Protein AF-A0A9D4GUF9-F1 (afdb_monomer_lite)

Sequence (66 aa):
MLKTYNTRAGDGTVTYGEFVHGWMTLTSQTQAFADALFHMADLNDDKVVDQKDYDMIYTKFDLNRM

Structure (mmCIF, N/CA/C/O backbone):
data_AF-A0A9D4GUF9-F1
#
_entry.id   AF-A0A9D4GUF9-F1
#
loop_
_atom_site.group_PDB
_atom_site.id
_atom_site.type_symbol
_atom_site.label_atom_id
_atom_site.label_alt_id
_atom_site.label_comp_id
_atom_site.label_asym_id
_atom_site.label_entity_id
_atom_site.label_seq_id
_atom_site.pdbx_PDB_ins_code
_atom_site.Cartn_x
_atom_site.Cartn_y
_atom_site.Cartn_z
_atom_site.occupancy
_atom_site.B_iso_or_equiv
_atom_site.auth_seq_id
_atom_site.auth_comp_id
_atom_site.auth_asym_id
_atom_site.auth_atom_id
_atom_site.pdbx_PDB_model_num
ATOM 1 N N . MET A 1 1 ? 22.553 0.486 18.236 1.00 35.66 1 MET A N 1
ATOM 2 C CA . MET A 1 1 ? 21.539 1.503 18.585 1.00 35.66 1 MET A CA 1
ATOM 3 C C . MET A 1 1 ? 20.329 1.272 17.702 1.00 35.66 1 MET A C 1
ATOM 5 O O . MET A 1 1 ? 20.438 1.455 16.496 1.00 35.66 1 MET A O 1
ATOM 9 N N . LEU A 1 2 ? 19.216 0.813 18.270 1.00 34.66 2 LEU A N 1
ATOM 10 C CA . LEU A 1 2 ? 17.943 0.764 17.555 1.00 34.66 2 LEU A CA 1
ATOM 11 C C . LEU A 1 2 ? 17.470 2.213 17.405 1.00 34.66 2 LEU A C 1
ATOM 13 O O . LEU A 1 2 ? 17.127 2.853 18.395 1.00 34.66 2 LEU A O 1
ATOM 17 N N . LYS A 1 3 ? 17.549 2.760 16.188 1.00 41.09 3 LYS A N 1
ATOM 18 C CA . LYS A 1 3 ? 16.890 4.025 15.866 1.00 41.09 3 LYS A CA 1
ATOM 19 C C . LYS A 1 3 ? 15.397 3.783 16.041 1.00 41.09 3 LYS A C 1
ATOM 21 O O . LYS A 1 3 ? 14.814 2.986 15.315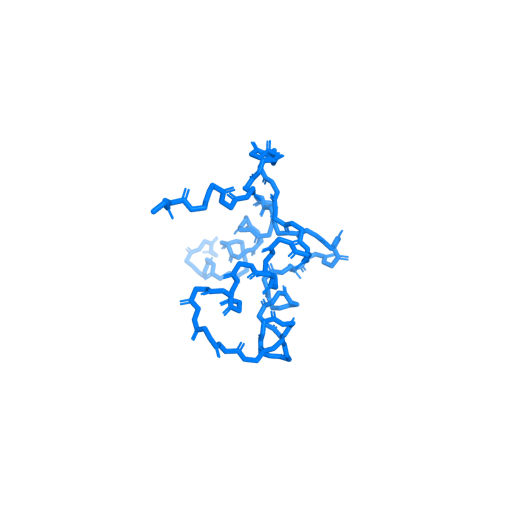 1.00 41.09 3 LYS A O 1
ATOM 26 N N . THR A 1 4 ? 14.803 4.422 17.037 1.00 43.44 4 THR A N 1
ATOM 27 C CA . THR A 1 4 ? 13.357 4.453 17.233 1.00 43.44 4 THR A CA 1
ATOM 28 C C . THR A 1 4 ? 12.765 5.241 16.065 1.00 43.44 4 THR A C 1
ATOM 30 O O . THR A 1 4 ? 12.678 6.465 16.118 1.00 43.44 4 THR A O 1
ATOM 33 N N . TYR A 1 5 ? 12.466 4.555 14.961 1.00 47.44 5 TYR A N 1
ATOM 34 C CA . TYR A 1 5 ? 11.773 5.148 13.825 1.00 47.44 5 TYR A CA 1
ATOM 35 C C . TYR A 1 5 ? 10.357 5.494 14.279 1.00 47.44 5 TYR A C 1
ATOM 37 O O . TYR A 1 5 ? 9.650 4.680 14.870 1.00 47.44 5 TYR A O 1
ATOM 45 N N . ASN A 1 6 ? 10.005 6.758 14.107 1.00 48.53 6 ASN A N 1
ATOM 46 C CA . ASN A 1 6 ? 8.783 7.339 14.614 1.00 48.53 6 ASN A CA 1
ATOM 47 C C . ASN A 1 6 ? 7.576 6.794 13.834 1.00 48.53 6 ASN A C 1
ATOM 49 O O . ASN A 1 6 ? 7.298 7.270 12.744 1.00 48.53 6 ASN A O 1
ATOM 53 N N . THR A 1 7 ? 6.861 5.824 14.398 1.00 50.09 7 THR A N 1
ATOM 54 C CA . THR A 1 7 ? 5.498 5.437 13.988 1.00 50.09 7 THR A CA 1
ATOM 55 C C . THR A 1 7 ? 4.413 6.265 14.703 1.00 50.09 7 THR A C 1
ATOM 57 O O . THR A 1 7 ? 3.260 5.849 14.775 1.00 50.09 7 THR A O 1
ATOM 60 N N . ARG A 1 8 ? 4.749 7.392 15.353 1.00 53.56 8 ARG A N 1
ATOM 61 C CA . ARG A 1 8 ? 3.883 7.976 16.394 1.00 53.56 8 ARG A CA 1
ATOM 62 C C . ARG A 1 8 ? 2.856 8.978 15.877 1.00 53.56 8 ARG A C 1
ATOM 64 O O . ARG A 1 8 ? 2.938 10.163 16.195 1.00 53.56 8 ARG A O 1
ATOM 71 N N . ALA A 1 9 ? 1.799 8.457 15.284 1.00 61.41 9 ALA A N 1
ATOM 72 C CA . ALA A 1 9 ? 0.491 8.860 15.781 1.00 61.41 9 ALA A CA 1
ATOM 73 C C . ALA A 1 9 ? -0.260 7.677 16.395 1.00 61.41 9 ALA A C 1
ATOM 75 O O . ALA A 1 9 ? -0.953 7.881 17.387 1.00 61.41 9 ALA A O 1
ATOM 76 N N . GLY A 1 10 ? -0.073 6.440 15.897 1.00 66.38 10 GLY A N 1
ATOM 77 C CA . GLY A 1 10 ? -0.889 5.309 16.363 1.00 66.38 10 GLY A CA 1
ATOM 78 C C . GLY A 1 10 ? -2.379 5.671 16.364 1.00 66.38 10 GLY A C 1
ATOM 79 O O . GLY A 1 10 ? -3.123 5.226 17.233 1.00 66.38 10 GLY A O 1
ATOM 80 N N . ASP A 1 11 ? -2.771 6.555 15.446 1.00 83.69 11 ASP A N 1
ATOM 81 C CA . ASP A 1 11 ? -4.059 7.243 15.401 1.00 83.69 11 ASP A CA 1
ATOM 82 C C . ASP A 1 11 ? -5.094 6.451 14.599 1.00 83.69 11 ASP A C 1
ATOM 84 O O . ASP A 1 11 ? -6.207 6.917 14.374 1.00 83.69 11 ASP A O 1
ATOM 88 N N . GLY A 1 12 ? -4.733 5.224 14.214 1.00 87.31 12 GLY A N 1
ATOM 89 C CA . GLY A 1 12 ? -5.567 4.333 13.422 1.00 87.31 12 GLY A CA 1
ATOM 90 C C . GLY A 1 12 ? -5.521 4.618 11.924 1.00 87.31 12 GLY A C 1
ATOM 91 O O . GLY A 1 12 ? -6.277 3.982 11.194 1.00 87.31 12 GLY A O 1
ATOM 92 N N . THR A 1 13 ? -4.647 5.518 11.462 1.00 90.81 13 THR A N 1
ATOM 93 C CA . THR A 1 13 ? -4.478 5.839 10.040 1.00 90.81 13 THR A CA 1
ATOM 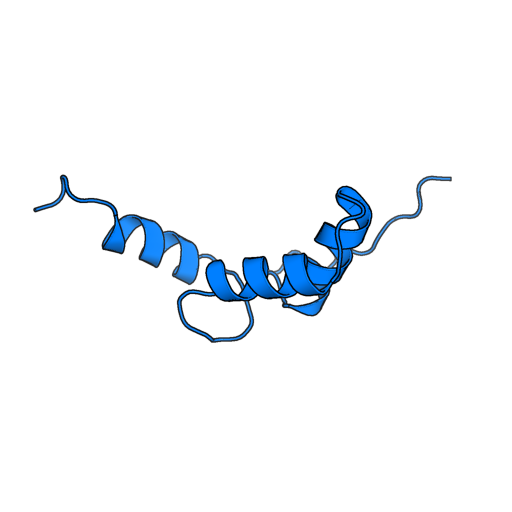94 C C . THR A 1 13 ? -3.035 5.635 9.586 1.00 90.81 13 THR A C 1
ATOM 96 O O . THR A 1 13 ? -2.103 5.653 10.392 1.00 90.81 13 THR A O 1
ATOM 99 N N . VAL A 1 14 ? -2.845 5.403 8.288 1.00 93.06 14 VAL A N 1
ATOM 100 C CA . VAL A 1 14 ? -1.526 5.412 7.647 1.00 93.06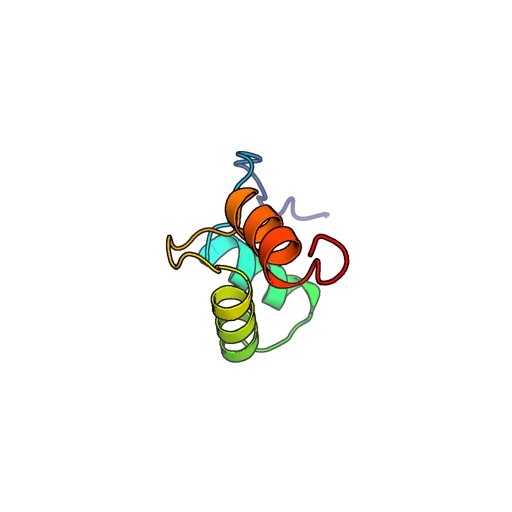 14 VAL A CA 1
ATOM 101 C C . VAL A 1 14 ? -1.541 6.455 6.542 1.00 93.06 14 VAL A C 1
ATOM 103 O O . VAL A 1 14 ? -2.164 6.267 5.498 1.00 93.06 14 VAL A O 1
ATOM 106 N N . THR A 1 15 ? -0.840 7.561 6.754 1.00 94.00 15 THR A N 1
ATOM 107 C CA . THR A 1 15 ? -0.677 8.597 5.731 1.00 94.00 15 THR A CA 1
ATOM 108 C C . THR A 1 15 ? 0.259 8.134 4.611 1.00 94.00 15 THR A C 1
ATOM 110 O O . THR A 1 15 ? 1.121 7.271 4.807 1.00 94.00 15 THR A O 1
ATOM 113 N N . TYR A 1 16 ? 0.167 8.776 3.443 1.00 94.44 16 TYR A N 1
ATOM 114 C CA . TYR A 1 16 ? 1.098 8.552 2.326 1.00 94.44 16 TYR A CA 1
ATOM 115 C C . TYR A 1 16 ? 2.573 8.594 2.759 1.00 94.44 16 TYR A C 1
ATOM 117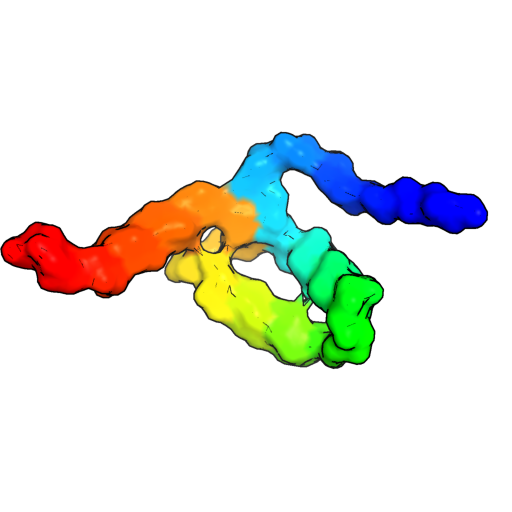 O O . TYR A 1 16 ? 3.363 7.716 2.412 1.00 94.44 16 TYR A O 1
ATOM 125 N N . GLY A 1 17 ? 2.950 9.606 3.548 1.00 93.00 17 GLY A N 1
ATOM 126 C CA . GLY A 1 17 ? 4.332 9.786 3.992 1.00 93.00 17 GLY A CA 1
ATOM 127 C C . GLY A 1 17 ? 4.818 8.649 4.889 1.00 93.00 17 GLY A C 1
ATOM 128 O O . GLY A 1 17 ? 5.948 8.185 4.733 1.00 93.00 17 GLY A O 1
ATOM 129 N N . GLU A 1 18 ? 3.962 8.170 5.793 1.00 91.81 18 GLU A N 1
ATOM 130 C CA . GLU A 1 18 ? 4.266 7.034 6.667 1.00 91.81 18 GLU A CA 1
ATOM 131 C C . GLU A 1 18 ? 4.409 5.738 5.872 1.00 91.81 18 GLU A C 1
ATOM 133 O O . GLU A 1 18 ? 5.388 5.011 6.063 1.00 91.81 18 GLU A O 1
ATOM 138 N N . PHE A 1 19 ? 3.482 5.479 4.944 1.00 94.69 19 PHE A N 1
ATOM 139 C CA . PHE A 1 19 ? 3.517 4.289 4.101 1.00 94.69 19 PHE A CA 1
ATOM 140 C C . PHE A 1 19 ? 4.776 4.255 3.233 1.00 94.69 19 PHE A C 1
ATOM 142 O O . PHE A 1 19 ? 5.544 3.295 3.299 1.00 94.69 19 PHE A O 1
ATOM 149 N N . VAL A 1 20 ? 5.024 5.310 2.449 1.00 95.31 20 VAL A N 1
ATOM 150 C CA . VAL A 1 20 ? 6.145 5.362 1.499 1.00 95.31 20 VAL A CA 1
ATOM 151 C C . VAL A 1 20 ? 7.480 5.252 2.226 1.00 95.31 20 VAL A C 1
ATOM 153 O O . VAL A 1 20 ? 8.333 4.445 1.849 1.00 95.31 20 VAL A O 1
ATOM 156 N N . HIS A 1 21 ? 7.649 6.005 3.315 1.00 93.19 21 HIS A N 1
ATOM 157 C CA . HIS A 1 21 ? 8.867 5.939 4.113 1.00 93.19 21 HIS A CA 1
ATOM 158 C C . HIS A 1 21 ? 9.076 4.550 4.732 1.00 93.19 21 HIS A C 1
ATOM 160 O O . HIS A 1 21 ? 10.177 3.992 4.643 1.00 93.19 21 HIS A O 1
ATOM 166 N N . GLY A 1 22 ? 8.031 3.980 5.340 1.00 92.75 22 GLY A N 1
ATOM 167 C CA . GLY A 1 22 ? 8.080 2.659 5.959 1.00 92.75 22 GLY A CA 1
ATOM 168 C C . GLY A 1 22 ? 8.393 1.563 4.944 1.00 92.75 22 GLY A C 1
ATOM 169 O O . GLY A 1 22 ? 9.304 0.763 5.162 1.00 92.75 22 GLY A O 1
ATOM 170 N N . TRP A 1 23 ? 7.709 1.570 3.801 1.00 94.25 23 TRP A N 1
ATOM 171 C CA . TRP A 1 23 ? 7.882 0.581 2.742 1.00 94.25 23 TRP A CA 1
ATOM 172 C C . TRP A 1 23 ? 9.306 0.575 2.191 1.00 94.25 23 TRP A C 1
ATOM 174 O O . TRP A 1 23 ? 9.955 -0.473 2.157 1.00 94.25 23 TRP A O 1
ATOM 184 N N . MET A 1 24 ? 9.824 1.746 1.810 1.00 96.75 24 MET A N 1
ATOM 185 C CA . MET A 1 24 ? 11.189 1.876 1.296 1.00 96.75 24 MET A CA 1
ATOM 186 C C . MET A 1 24 ? 12.225 1.440 2.337 1.00 96.75 24 MET A C 1
ATOM 188 O O . MET A 1 24 ? 13.181 0.744 2.001 1.00 96.75 24 MET A O 1
ATOM 192 N N . THR A 1 25 ? 12.019 1.798 3.608 1.00 95.31 25 THR A N 1
ATOM 193 C CA . THR A 1 25 ? 12.936 1.433 4.699 1.00 95.31 25 THR A CA 1
ATOM 194 C C . THR A 1 25 ? 12.967 -0.075 4.944 1.00 95.31 25 THR A C 1
ATOM 196 O O . THR A 1 25 ? 14.036 -0.637 5.175 1.00 95.31 25 THR A O 1
ATOM 199 N N . LEU A 1 26 ? 11.810 -0.739 4.896 1.00 95.31 26 LEU A N 1
ATOM 200 C CA . LEU A 1 26 ? 11.690 -2.164 5.210 1.00 95.31 26 LEU A CA 1
ATOM 201 C C . LEU A 1 26 ? 12.082 -3.075 4.043 1.00 95.31 26 LEU A C 1
ATOM 203 O O . LEU A 1 26 ? 12.626 -4.153 4.265 1.00 95.31 26 LEU A O 1
ATOM 207 N N . THR A 1 27 ? 11.806 -2.658 2.808 1.00 96.25 27 THR A N 1
ATOM 208 C CA . THR A 1 27 ? 11.933 -3.524 1.623 1.00 96.25 27 THR A CA 1
ATOM 209 C C . THR A 1 27 ? 13.085 -3.134 0.702 1.00 96.25 27 THR A C 1
ATOM 211 O O . THR A 1 27 ? 13.439 -3.904 -0.188 1.00 96.25 27 THR A O 1
ATOM 214 N N . SER A 1 28 ? 13.668 -1.943 0.885 1.00 96.50 28 SER A N 1
ATOM 215 C CA . SER A 1 28 ? 14.619 -1.329 -0.057 1.00 96.50 28 SER A CA 1
ATOM 216 C C . SER A 1 28 ? 14.076 -1.164 -1.487 1.00 96.50 28 SER A C 1
ATOM 218 O O . SER A 1 28 ? 14.852 -0.952 -2.419 1.00 96.50 28 SER A O 1
ATOM 220 N N . GLN A 1 29 ? 12.757 -1.260 -1.689 1.00 97.69 29 GLN A N 1
ATOM 221 C CA . GLN A 1 29 ? 12.133 -1.015 -2.987 1.00 97.69 29 GLN A CA 1
ATOM 222 C C . GLN A 1 29 ? 12.018 0.484 -3.284 1.00 97.69 29 GLN A C 1
ATOM 224 O O . GLN A 1 29 ? 12.154 1.341 -2.412 1.00 97.69 29 GLN A O 1
ATOM 229 N N . THR A 1 30 ? 11.782 0.800 -4.555 1.00 98.12 30 THR A N 1
ATOM 230 C CA . THR A 1 30 ? 11.721 2.177 -5.051 1.00 98.12 30 THR A CA 1
ATOM 231 C C . THR A 1 30 ? 10.485 2.915 -4.554 1.00 98.12 30 THR A C 1
ATOM 233 O O . THR A 1 30 ? 9.419 2.310 -4.442 1.00 98.12 30 THR A O 1
ATOM 236 N N . GLN A 1 31 ? 10.596 4.238 -4.414 1.00 97.69 31 GLN A N 1
ATOM 237 C CA . GLN A 1 31 ? 9.461 5.113 -4.114 1.00 97.69 31 GLN A CA 1
ATOM 238 C C . GLN A 1 31 ? 8.285 4.886 -5.074 1.00 97.69 31 GLN A C 1
ATOM 240 O O . GLN A 1 31 ? 7.185 4.636 -4.616 1.00 97.69 31 GLN A O 1
ATOM 245 N N . ALA A 1 32 ? 8.532 4.819 -6.387 1.00 98.12 32 ALA A N 1
ATOM 246 C CA . ALA A 1 32 ? 7.477 4.595 -7.380 1.00 98.12 32 ALA A CA 1
ATOM 247 C C . ALA A 1 32 ? 6.639 3.324 -7.128 1.00 98.12 32 ALA A C 1
ATOM 249 O O . ALA A 1 32 ? 5.458 3.278 -7.460 1.00 98.12 32 ALA A O 1
ATOM 250 N N . PHE A 1 33 ? 7.241 2.290 -6.535 1.00 97.94 33 PHE A N 1
ATOM 251 C CA . PHE A 1 33 ? 6.522 1.071 -6.171 1.00 97.94 33 PHE A CA 1
ATOM 252 C C . PHE A 1 33 ? 5.700 1.264 -4.892 1.00 97.94 33 PHE A C 1
ATOM 254 O O . PHE A 1 33 ? 4.562 0.812 -4.826 1.00 97.94 33 PHE A O 1
ATOM 261 N N . ALA A 1 34 ? 6.244 1.976 -3.904 1.00 97.75 34 ALA A N 1
ATOM 262 C CA . ALA A 1 34 ? 5.499 2.347 -2.706 1.00 97.75 34 ALA A CA 1
ATOM 263 C C . ALA A 1 34 ? 4.302 3.257 -3.037 1.00 97.75 34 ALA A C 1
ATOM 265 O O . ALA A 1 34 ? 3.212 3.029 -2.524 1.00 97.75 34 ALA A O 1
ATOM 266 N N . ASP A 1 35 ? 4.481 4.220 -3.944 1.00 97.50 35 ASP A N 1
ATOM 267 C CA . ASP A 1 35 ? 3.429 5.128 -4.413 1.00 97.50 35 ASP A CA 1
ATOM 268 C C . ASP A 1 35 ? 2.286 4.337 -5.072 1.00 97.50 35 ASP A C 1
ATOM 270 O O . ASP A 1 35 ? 1.114 4.532 -4.750 1.00 97.50 35 ASP A O 1
ATOM 274 N N . ALA A 1 36 ? 2.630 3.381 -5.944 1.00 97.81 36 ALA A N 1
ATOM 275 C CA . ALA A 1 36 ? 1.652 2.512 -6.595 1.00 97.81 36 ALA A CA 1
ATOM 276 C C . ALA A 1 36 ? 0.873 1.646 -5.592 1.00 97.81 36 ALA A C 1
ATOM 278 O O . ALA A 1 36 ? -0.338 1.482 -5.732 1.00 97.81 36 ALA A O 1
ATOM 279 N N . LEU A 1 37 ? 1.550 1.104 -4.575 1.00 97.19 37 LEU A N 1
ATOM 280 C CA . LEU A 1 37 ? 0.901 0.313 -3.531 1.00 97.19 37 LEU A CA 1
ATOM 281 C C . LEU A 1 37 ? -0.002 1.161 -2.636 1.00 97.19 37 LEU A C 1
ATOM 283 O O . LEU A 1 37 ? -1.087 0.707 -2.286 1.00 97.19 37 LEU A O 1
ATOM 287 N N . PHE A 1 38 ? 0.413 2.383 -2.299 1.00 96.50 38 PHE A N 1
ATOM 288 C CA . PHE A 1 38 ? -0.413 3.295 -1.516 1.00 96.50 38 PHE A CA 1
ATOM 289 C C . PHE A 1 38 ? -1.713 3.626 -2.254 1.00 96.50 38 PHE 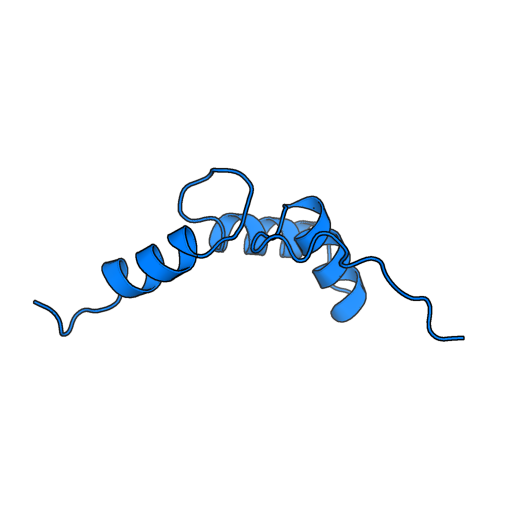A C 1
ATOM 291 O O . PHE A 1 38 ? -2.789 3.444 -1.699 1.00 96.50 38 PHE A O 1
ATOM 298 N N . HIS A 1 39 ? -1.630 4.017 -3.530 1.00 95.75 39 HIS A N 1
ATOM 299 C CA . HIS A 1 39 ? -2.817 4.299 -4.348 1.00 95.75 39 HIS A CA 1
ATOM 300 C C . HIS A 1 39 ? -3.720 3.080 -4.564 1.00 95.75 39 HIS A C 1
ATOM 302 O O . HIS A 1 39 ? -4.906 3.232 -4.826 1.00 95.75 39 HIS A O 1
ATOM 308 N N . MET A 1 40 ? -3.174 1.866 -4.483 1.00 94.62 40 MET A N 1
ATOM 309 C CA . MET A 1 40 ? -3.981 0.648 -4.534 1.00 94.62 40 MET A CA 1
ATOM 310 C C . MET A 1 40 ? -4.681 0.354 -3.197 1.00 94.62 40 MET A C 1
ATOM 312 O O . MET A 1 40 ? -5.725 -0.297 -3.195 1.00 94.62 40 MET A O 1
ATOM 316 N N . ALA A 1 41 ? -4.096 0.783 -2.077 1.00 94.00 41 ALA A N 1
ATOM 317 C CA . ALA A 1 41 ? -4.606 0.533 -0.732 1.00 94.00 41 ALA A CA 1
ATOM 318 C C . ALA A 1 41 ? -5.626 1.585 -0.262 1.00 94.00 41 ALA A C 1
ATOM 320 O O . ALA A 1 41 ? -6.569 1.220 0.433 1.00 94.00 41 ALA A O 1
ATOM 321 N N . ASP A 1 42 ? -5.449 2.849 -0.650 1.00 95.81 42 ASP A N 1
ATOM 322 C CA . ASP A 1 42 ? -6.389 3.951 -0.409 1.00 95.81 42 ASP A CA 1
ATOM 323 C C . ASP A 1 42 ? -7.559 3.844 -1.402 1.00 95.81 42 ASP A C 1
ATOM 325 O O . ASP A 1 42 ? -7.496 4.307 -2.543 1.00 95.81 42 ASP A O 1
ATOM 329 N N . LEU A 1 43 ? -8.612 3.127 -1.005 1.00 94.69 43 LEU A N 1
ATOM 330 C CA . LEU A 1 43 ? -9.711 2.771 -1.904 1.00 94.69 43 LEU A CA 1
ATOM 331 C C . LEU A 1 43 ? -10.732 3.889 -2.078 1.00 94.69 43 LEU A C 1
ATOM 333 O O . LEU A 1 43 ? -11.548 3.830 -3.008 1.00 94.69 43 LEU A O 1
ATOM 337 N N . ASN A 1 44 ? -10.743 4.846 -1.157 1.00 93.50 44 ASN A N 1
ATOM 338 C CA . ASN A 1 44 ? -11.670 5.966 -1.162 1.00 93.50 44 ASN A CA 1
ATOM 339 C C . ASN A 1 44 ? -11.013 7.294 -1.612 1.00 93.50 44 ASN A C 1
ATOM 341 O O . ASN A 1 44 ? -11.745 8.266 -1.810 1.00 93.50 44 ASN A O 1
ATOM 345 N N . ASP A 1 45 ? -9.697 7.294 -1.865 1.00 94.44 45 ASP A N 1
ATOM 346 C CA . ASP A 1 45 ? -8.867 8.421 -2.324 1.00 94.44 45 ASP A CA 1
ATOM 347 C C . ASP A 1 45 ? -8.851 9.611 -1.337 1.00 94.44 45 ASP A C 1
ATOM 349 O O . ASP A 1 45 ? -8.785 10.780 -1.737 1.00 94.44 45 ASP A O 1
ATOM 353 N N . ASP A 1 46 ? -8.930 9.336 -0.025 1.00 95.44 46 ASP A N 1
ATOM 354 C CA . ASP A 1 46 ? -8.873 10.349 1.044 1.00 95.44 46 ASP A CA 1
ATOM 355 C C . ASP A 1 46 ? -7.451 10.631 1.564 1.00 95.44 46 ASP A C 1
ATOM 357 O O . ASP A 1 46 ? -7.255 11.498 2.426 1.00 95.44 46 ASP A O 1
ATOM 361 N N . LYS A 1 47 ? -6.441 10.015 0.936 1.00 93.75 47 LYS A N 1
ATOM 362 C CA . LYS A 1 47 ? -5.001 10.163 1.204 1.00 93.75 47 LYS A CA 1
ATOM 363 C C . LYS A 1 47 ? -4.546 9.564 2.528 1.00 93.75 47 LYS A C 1
ATOM 365 O O . LYS A 1 47 ? -3.418 9.847 2.964 1.00 93.75 47 LYS A O 1
ATOM 370 N N . VAL A 1 48 ? -5.364 8.718 3.142 1.00 94.62 48 VAL A N 1
ATOM 371 C CA . VAL A 1 48 ? -4.962 7.845 4.240 1.00 94.62 48 VAL A CA 1
ATOM 372 C C . VAL A 1 48 ? -5.422 6.419 3.958 1.00 94.62 48 VAL A C 1
ATOM 374 O O . VAL A 1 48 ? -6.363 6.193 3.219 1.00 94.62 48 VAL A O 1
ATOM 377 N N . VAL A 1 49 ? -4.729 5.442 4.534 1.00 94.25 49 VAL A N 1
ATOM 378 C CA . VAL A 1 49 ? -5.227 4.064 4.599 1.00 94.25 49 VAL A CA 1
ATOM 379 C C . VAL A 1 49 ? -5.745 3.836 6.010 1.00 94.25 49 VAL A C 1
ATOM 381 O O . VAL A 1 49 ? -4.971 3.913 6.974 1.00 94.25 49 VAL A O 1
ATOM 384 N N . ASP A 1 50 ? -7.043 3.574 6.144 1.00 93.88 50 ASP A N 1
ATOM 385 C CA . ASP A 1 50 ? -7.718 3.370 7.426 1.00 93.88 50 ASP A CA 1
ATOM 386 C C . ASP A 1 50 ? -8.738 2.208 7.394 1.00 93.88 50 ASP A C 1
ATOM 388 O O . ASP A 1 50 ? -8.810 1.418 6.450 1.00 93.88 50 ASP A O 1
ATOM 392 N N . GLN A 1 51 ? -9.512 2.048 8.474 1.00 93.81 51 GLN A N 1
ATOM 393 C CA . GLN A 1 51 ? -10.524 0.990 8.591 1.00 93.81 51 GLN A CA 1
ATOM 394 C C . GLN A 1 51 ? -11.565 1.014 7.455 1.00 93.81 51 GLN A C 1
ATOM 396 O O . GLN A 1 51 ? -12.055 -0.048 7.063 1.00 93.81 51 GLN A O 1
ATOM 401 N N . LYS A 1 52 ? -11.907 2.191 6.914 1.00 94.00 52 LYS A N 1
ATOM 402 C CA . LYS A 1 52 ? -12.913 2.328 5.853 1.00 94.00 52 LYS A CA 1
ATOM 403 C C . LYS A 1 52 ? -12.453 1.638 4.574 1.00 94.00 52 LYS A C 1
ATOM 405 O O . LYS A 1 52 ? -13.269 0.987 3.920 1.00 94.00 52 LYS A O 1
ATOM 410 N N . ASP A 1 53 ? -11.164 1.715 4.248 1.00 94.38 53 ASP A N 1
ATOM 411 C CA . ASP A 1 53 ? -10.602 1.030 3.082 1.00 94.38 53 ASP A CA 1
ATOM 412 C C . ASP A 1 53 ? -10.701 -0.490 3.232 1.00 94.38 53 ASP A C 1
ATOM 414 O O . ASP A 1 53 ? -11.148 -1.186 2.319 1.00 94.38 53 ASP A O 1
ATOM 418 N N . TYR A 1 54 ? -10.386 -1.025 4.416 1.00 88.69 54 TYR A N 1
ATOM 419 C CA . TYR A 1 54 ? -10.530 -2.458 4.685 1.00 88.69 54 TYR A CA 1
ATOM 420 C C . TYR A 1 54 ? -11.985 -2.925 4.586 1.00 88.69 54 TYR A C 1
ATOM 422 O O . TYR A 1 54 ? -12.264 -3.947 3.953 1.00 88.69 54 TYR A O 1
ATOM 430 N N . ASP A 1 55 ? -12.928 -2.177 5.156 1.00 91.12 55 ASP A N 1
ATOM 431 C CA . ASP A 1 55 ? -14.354 -2.510 5.080 1.00 91.12 55 ASP A CA 1
ATOM 432 C C . ASP A 1 55 ? -14.854 -2.497 3.623 1.00 91.12 55 ASP A C 1
ATOM 434 O O . ASP A 1 55 ? -15.679 -3.333 3.227 1.00 91.12 55 ASP A O 1
ATOM 438 N N . MET A 1 56 ? -14.314 -1.599 2.790 1.00 89.12 56 MET A N 1
ATOM 439 C CA . MET A 1 56 ? -14.578 -1.571 1.351 1.00 89.12 56 MET A CA 1
ATOM 440 C C . MET A 1 56 ? -14.015 -2.798 0.629 1.00 89.12 56 MET A C 1
ATOM 442 O O . MET A 1 56 ? -14.693 -3.308 -0.266 1.00 89.12 56 MET A O 1
ATOM 446 N N . ILE A 1 57 ? -12.840 -3.311 1.016 1.00 87.62 57 ILE A N 1
ATOM 447 C CA . ILE A 1 57 ? -12.296 -4.573 0.481 1.00 87.62 57 ILE A CA 1
ATOM 448 C C . ILE A 1 57 ? -13.274 -5.713 0.765 1.00 87.62 57 ILE A C 1
ATOM 450 O O . ILE A 1 57 ? -13.720 -6.378 -0.171 1.00 87.62 57 ILE A O 1
ATOM 454 N N . TYR A 1 58 ? -13.661 -5.915 2.027 1.00 84.19 58 TYR A N 1
ATOM 455 C CA . TYR A 1 58 ? -14.601 -6.984 2.372 1.00 84.19 58 TYR A CA 1
ATOM 456 C C . TYR A 1 58 ? -15.926 -6.809 1.634 1.00 84.19 58 TYR A C 1
ATOM 458 O O . TYR A 1 58 ? -16.413 -7.751 1.028 1.00 84.19 58 TYR A O 1
ATOM 466 N N . THR A 1 59 ? -16.469 -5.596 1.568 1.00 85.12 59 THR A N 1
ATOM 467 C CA . THR A 1 59 ? -17.731 -5.357 0.853 1.00 85.12 59 THR A CA 1
ATOM 468 C C . THR A 1 59 ? -17.631 -5.639 -0.650 1.00 85.12 59 THR A C 1
ATOM 470 O O . THR A 1 59 ? -18.562 -6.191 -1.231 1.00 85.12 59 THR A O 1
ATOM 473 N N . LYS A 1 60 ? -16.523 -5.270 -1.307 1.00 83.06 60 LYS A N 1
ATOM 474 C CA . LYS A 1 60 ? -16.350 -5.452 -2.760 1.00 83.06 60 LYS A CA 1
ATOM 475 C C . LYS A 1 60 ? -16.035 -6.895 -3.153 1.00 83.06 60 LYS A C 1
ATOM 477 O O . LYS A 1 60 ? -16.401 -7.301 -4.254 1.00 83.06 60 LYS A O 1
ATOM 482 N N . PHE A 1 61 ? -15.341 -7.645 -2.298 1.00 84.62 61 PHE A N 1
ATOM 483 C CA . PHE A 1 61 ? -14.834 -8.981 -2.625 1.00 84.62 61 PHE A CA 1
ATOM 484 C C . PHE A 1 61 ? -15.561 -10.130 -1.909 1.00 84.62 61 PHE A C 1
ATOM 486 O O . PHE A 1 61 ? -15.320 -11.291 -2.245 1.00 84.62 61 PHE A O 1
ATOM 493 N N . ASP A 1 62 ? -16.471 -9.849 -0.973 1.00 85.44 62 ASP A N 1
ATOM 494 C CA . ASP A 1 62 ? -17.303 -10.857 -0.306 1.00 85.44 62 ASP A CA 1
ATOM 495 C C . ASP A 1 62 ? -18.457 -11.334 -1.206 1.00 85.44 62 ASP A C 1
ATOM 497 O O . ASP A 1 62 ? -19.630 -11.012 -1.022 1.00 85.44 62 ASP A O 1
ATOM 501 N N . LEU A 1 63 ? -18.104 -12.117 -2.229 1.00 80.94 63 LEU A N 1
ATOM 502 C CA . LEU A 1 63 ? -19.035 -12.629 -3.241 1.00 80.94 63 LEU A CA 1
ATOM 503 C C . LEU A 1 63 ? -20.014 -13.686 -2.700 1.00 80.94 63 LEU A C 1
ATOM 505 O O . LEU A 1 63 ? -20.956 -14.049 -3.399 1.00 80.94 63 LEU A O 1
ATOM 509 N N . ASN A 1 64 ? -19.792 -14.203 -1.486 1.00 83.56 64 ASN A N 1
ATOM 510 C CA . ASN A 1 64 ? -20.674 -15.191 -0.855 1.00 83.56 64 ASN A CA 1
ATOM 511 C C . ASN A 1 64 ? -21.864 -14.549 -0.113 1.00 83.56 64 ASN A C 1
ATOM 513 O O . ASN A 1 64 ? -22.779 -15.262 0.292 1.00 83.56 64 ASN A O 1
ATOM 517 N N . ARG A 1 65 ? -21.849 -13.221 0.055 1.00 64.75 65 ARG A N 1
ATOM 518 C CA . ARG A 1 65 ? -22.884 -12.443 0.744 1.00 64.75 65 ARG A CA 1
ATOM 519 C C . ARG A 1 65 ? -24.051 -12.041 -0.173 1.00 64.75 65 ARG A C 1
ATOM 521 O O . ARG A 1 65 ? -24.907 -11.262 0.244 1.00 64.75 65 ARG A O 1
ATOM 528 N N . MET A 1 66 ? -24.071 -12.545 -1.410 1.00 56.31 66 MET A N 1
ATOM 529 C CA . MET A 1 66 ? -25.176 -12.360 -2.362 1.00 56.31 66 MET A CA 1
ATOM 530 C C . MET A 1 66 ? -26.366 -13.263 -2.047 1.00 56.31 66 MET A C 1
ATOM 532 O O . MET A 1 66 ? -26.142 -14.459 -1.756 1.00 56.31 66 MET A O 1
#

InterPro domains:
  IPR011992 EF-hand domain pair [SSF47473] (9-63)
  IPR018247 EF-Hand 1, calcium-binding site [PS00018] (42-54)

Organism: Dreissena polymorpha (NCBI:txid45954)

Radius of gyration: 14.25 Å; chains: 1; bounding box: 47×26×26 Å

Secondary structure (DSSP, 8-state):
-------TT-SS-EEHHHHHHHHHHHH---HHHHH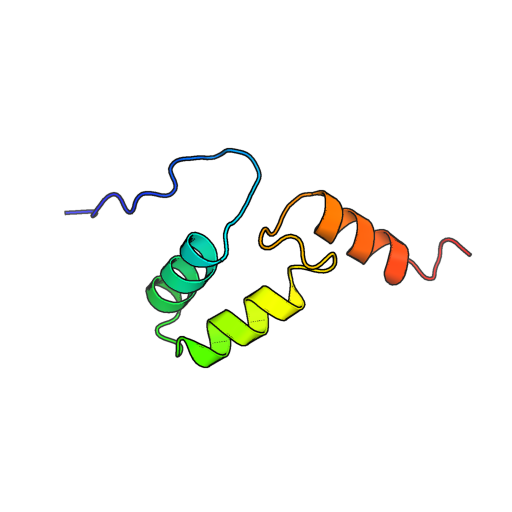HHHHHH-SS-SSEE-HHHHHHHHHHH-GGG-

pLDDT: mean 85.13, std 17.48, range [34.66, 98.12]

Foldseek 3Di:
DPDPDDPPPVVQKAALVNQLVVCCVVPVDDSVVSNVVQVVQCPVPPRIRGPVSVVVVCVVPVPVVD